Protein AF-A0A964J896-F1 (afdb_monomer_lite)

Secondary structure (DSSP, 8-state):
----------------------------------TTSHHHHHHHHHHH------------HHHHHHHHHHHHHHHHHHHHHHHHHHHHHHHHHHHHHHHHHHHHHHHHHHHHHHHHHHHHHHHHHHHHHHHHHHHHHHHHHHHHHHHHHHHHHHHHHHHHHHHTTT-

Radius of gyration: 56.25 Å; chains: 1; bounding box: 119×61×140 Å

pLDDT: mean 82.75, std 18.99, range [43.81, 98.38]

Foldseek 3Di:
DDDDDDDDDDDDDDDDDDDDDDDPPPPPPPPPPPCPDPVNVVVVVVVVPPDPPPPPPPDPVVVVVVVVVVVVVVVVVVVVVVVVVVVVVVVVVVVVVVVVVVVVVVVVVVVVVVVVVVVVVVVVVVVVVVVVVVVVVVVVVVVVVVVVVVVVVVVVVVVVVVVVVVD

Sequence (167 aa):
MKKIKKKIKITHLKIKKFYDKKKNKKTLKSKNINQNSLISKIIRFQINFNPEFKFKFNFSLENYIKGFFDKIENFISHYKTLRKDEKRRLKLEQIEKERKDKIEKQKQNQKEEELKIKLKEQSLKEDIKLVKERSKDIKLFLRKEQAILRIEQAEKQKQFLQKLKLD

Structure (mmCIF, N/CA/C/O backbone):
data_AF-A0A964J896-F1
#
_entry.id   AF-A0A964J896-F1
#
loop_
_atom_site.group_PDB
_atom_site.id
_atom_site.type_symbol
_atom_site.label_atom_id
_atom_site.label_alt_id
_atom_site.label_comp_id
_atom_site.label_asym_id
_atom_site.label_entity_id
_atom_site.label_seq_id
_atom_site.pdbx_PDB_ins_code
_atom_site.Cartn_x
_atom_site.Cartn_y
_atom_site.Cartn_z
_atom_site.occupancy
_atom_site.B_iso_or_equiv
_atom_site.auth_seq_id
_atom_site.auth_comp_id
_atom_site.auth_asym_id
_atom_site.auth_atom_id
_atom_site.pdbx_PDB_model_num
ATOM 1 N N . MET A 1 1 ? 4.301 41.334 -15.926 1.00 46.75 1 MET A N 1
ATOM 2 C CA . MET A 1 1 ? 5.303 42.333 -16.398 1.00 46.75 1 MET A CA 1
ATOM 3 C C . MET A 1 1 ? 6.639 41.945 -15.757 1.00 46.75 1 MET A C 1
ATOM 5 O O . MET A 1 1 ? 6.603 41.577 -14.602 1.00 46.75 1 MET A O 1
ATOM 9 N N . LYS A 1 2 ? 7.823 41.904 -16.373 1.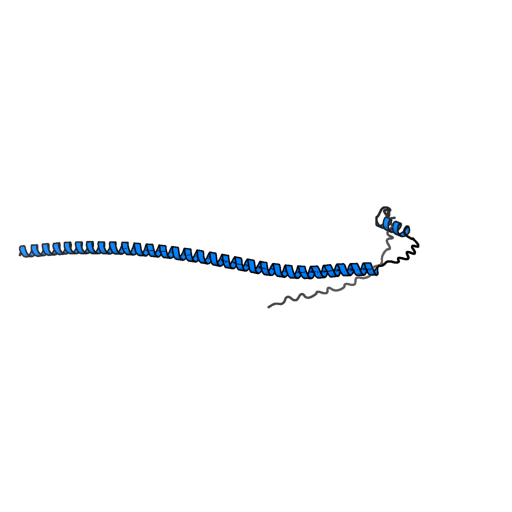00 43.81 2 LYS A N 1
ATOM 10 C CA . LYS A 1 2 ? 8.430 42.718 -17.432 1.00 43.81 2 LYS A CA 1
ATOM 11 C C . LYS A 1 2 ? 9.400 41.846 -18.257 1.00 43.81 2 LYS A C 1
ATOM 13 O O . LYS A 1 2 ? 10.128 41.030 -17.707 1.00 43.81 2 LYS A O 1
ATOM 18 N N . LYS A 1 3 ? 9.415 42.066 -19.577 1.00 46.97 3 LYS A N 1
ATOM 19 C CA . LYS A 1 3 ? 10.376 41.509 -20.545 1.00 46.97 3 LYS A CA 1
ATOM 20 C C . LYS A 1 3 ? 11.762 42.120 -20.307 1.00 46.97 3 LYS A C 1
ATOM 22 O O . LYS A 1 3 ? 11.886 43.344 -20.319 1.00 46.97 3 LYS A O 1
ATOM 27 N N . ILE A 1 4 ? 12.801 41.298 -20.169 1.00 53.16 4 ILE A N 1
ATOM 28 C CA . ILE A 1 4 ? 14.193 41.767 -20.133 1.00 53.16 4 ILE A CA 1
ATOM 29 C C . ILE A 1 4 ? 14.738 41.764 -21.566 1.00 53.16 4 ILE A C 1
ATOM 31 O O . ILE A 1 4 ? 15.050 40.723 -22.137 1.00 53.16 4 ILE A O 1
ATOM 35 N N . LYS A 1 5 ? 14.816 42.961 -22.158 1.00 53.91 5 LYS A N 1
ATOM 36 C CA . LYS A 1 5 ? 15.479 43.241 -23.438 1.00 53.91 5 LYS A CA 1
ATOM 37 C C . LYS A 1 5 ? 16.995 43.317 -23.207 1.00 53.91 5 LYS A C 1
ATOM 39 O O . LYS A 1 5 ? 17.449 44.248 -22.544 1.00 53.91 5 LYS A O 1
ATOM 44 N N . LYS A 1 6 ? 17.795 42.412 -23.782 1.00 53.81 6 LYS A N 1
ATOM 45 C CA . LYS A 1 6 ? 19.253 42.616 -23.894 1.00 53.81 6 LYS A CA 1
ATOM 46 C C . LYS A 1 6 ? 19.544 43.493 -25.116 1.00 53.81 6 LYS A C 1
ATOM 48 O O . LYS A 1 6 ? 19.471 43.037 -26.251 1.00 53.81 6 LYS A O 1
ATOM 53 N N . LYS A 1 7 ? 19.823 44.776 -24.860 1.00 53.44 7 LYS A N 1
ATOM 54 C CA . LYS A 1 7 ? 20.345 45.743 -25.837 1.00 53.44 7 LYS A CA 1
ATOM 55 C C . LYS A 1 7 ? 21.828 45.460 -26.092 1.00 53.44 7 LYS A C 1
ATOM 57 O O . LYS A 1 7 ? 22.626 45.454 -25.158 1.00 53.44 7 LYS A O 1
ATOM 62 N N . ILE A 1 8 ? 22.168 45.269 -27.361 1.00 53.69 8 ILE A N 1
ATOM 63 C CA . ILE A 1 8 ? 23.531 45.230 -27.895 1.00 53.69 8 ILE A CA 1
ATOM 64 C C . ILE A 1 8 ? 24.158 46.617 -27.686 1.00 53.69 8 ILE A C 1
ATOM 66 O O . ILE A 1 8 ? 23.594 47.617 -28.129 1.00 53.69 8 ILE A O 1
ATOM 70 N N . LYS A 1 9 ? 25.299 46.695 -26.991 1.00 49.94 9 LYS A N 1
ATOM 71 C CA . LYS A 1 9 ? 26.103 47.923 -26.901 1.00 49.94 9 LYS A CA 1
ATOM 72 C C . LYS A 1 9 ? 27.228 47.851 -27.926 1.00 49.94 9 LYS A C 1
ATOM 74 O O . LYS A 1 9 ? 28.199 47.127 -27.743 1.00 49.94 9 LYS A O 1
ATOM 79 N N . ILE A 1 10 ? 27.063 48.622 -28.993 1.00 54.34 10 ILE A N 1
ATOM 80 C CA . ILE A 1 10 ? 28.120 49.006 -29.925 1.00 54.34 10 ILE A CA 1
ATOM 81 C C . ILE A 1 10 ? 29.021 49.997 -29.183 1.00 54.34 10 ILE A C 1
ATOM 83 O O . ILE A 1 10 ? 28.542 51.033 -28.724 1.00 54.34 10 ILE A O 1
ATOM 87 N N . THR A 1 11 ? 30.311 49.695 -29.049 1.00 54.34 11 THR A N 1
ATOM 88 C CA . THR A 1 11 ? 31.300 50.643 -28.519 1.00 54.34 11 THR A CA 1
ATOM 89 C C . THR A 1 11 ? 32.288 51.027 -29.613 1.00 54.34 11 THR A C 1
ATOM 91 O O . THR A 1 11 ? 33.163 50.254 -29.985 1.00 54.34 11 THR A O 1
ATOM 94 N N . HIS A 1 12 ? 32.063 52.237 -30.123 1.00 54.75 12 HIS A N 1
ATOM 95 C CA . HIS A 1 12 ? 32.938 53.170 -30.833 1.00 54.75 12 HIS A CA 1
ATOM 96 C C . HIS A 1 12 ? 34.359 52.700 -31.191 1.00 54.75 12 HIS A C 1
ATOM 98 O O . HIS A 1 12 ? 35.247 52.605 -30.342 1.00 54.75 12 HIS A O 1
ATOM 104 N N . LEU A 1 13 ? 34.586 52.545 -32.498 1.00 50.66 13 LEU A N 1
ATOM 105 C CA . LEU A 1 13 ? 35.905 52.470 -33.119 1.00 50.66 13 LEU A CA 1
ATOM 106 C C . LEU A 1 13 ? 36.682 53.768 -32.854 1.00 50.66 13 LEU A C 1
ATOM 108 O O . LEU A 1 13 ? 36.345 54.826 -33.385 1.00 50.66 13 LEU A O 1
ATOM 112 N N . LYS A 1 14 ? 37.746 53.688 -32.051 1.00 53.59 14 LYS A N 1
ATOM 113 C CA . LYS A 1 14 ? 38.767 54.738 -31.972 1.00 53.59 14 LYS A CA 1
ATOM 114 C C . LYS A 1 14 ? 39.877 54.411 -32.963 1.00 53.59 14 LYS A C 1
ATOM 116 O O . LYS A 1 14 ? 40.747 53.591 -32.685 1.00 53.59 14 LYS A O 1
ATOM 121 N N . ILE A 1 15 ? 39.844 55.081 -34.110 1.00 55.25 15 ILE A N 1
ATOM 122 C CA . ILE A 1 15 ? 40.971 55.154 -35.040 1.00 55.25 15 ILE A CA 1
ATOM 123 C C . ILE A 1 15 ? 42.092 55.913 -34.321 1.00 55.25 15 ILE A C 1
ATOM 125 O O . ILE A 1 15 ? 41.935 57.091 -33.993 1.00 55.25 15 ILE A O 1
ATOM 129 N N . LYS A 1 16 ? 43.217 55.243 -34.050 1.00 50.69 16 LYS A N 1
ATOM 130 C CA . LYS A 1 16 ? 44.440 55.900 -33.576 1.00 50.69 16 LYS A CA 1
ATOM 131 C C . LYS A 1 16 ? 45.559 55.679 -34.589 1.00 50.69 16 LYS A C 1
ATOM 133 O O . LYS A 1 16 ? 45.789 54.571 -35.057 1.00 50.69 16 LYS A O 1
ATOM 138 N N . LYS A 1 17 ? 46.152 56.815 -34.946 1.00 45.34 17 LYS A N 1
ATOM 139 C CA . LYS A 1 17 ? 47.033 57.112 -36.074 1.00 45.34 17 LYS A CA 1
ATOM 140 C C . LYS A 1 17 ? 48.243 56.181 -36.190 1.00 45.34 17 LYS A C 1
ATOM 142 O O . LYS A 1 17 ? 48.816 55.758 -35.189 1.00 45.34 17 LYS A O 1
ATOM 147 N N . PHE A 1 18 ? 48.627 55.955 -37.444 1.00 50.53 18 PHE A N 1
ATOM 148 C CA . PHE A 1 18 ? 49.901 55.392 -37.866 1.00 50.53 18 PHE A CA 1
ATOM 149 C C . PHE A 1 18 ? 51.065 56.167 -37.245 1.00 50.53 18 PHE A C 1
ATOM 151 O O . PHE A 1 18 ? 51.149 57.388 -37.374 1.00 50.53 18 PHE A O 1
ATOM 158 N N . TYR A 1 19 ? 51.980 55.428 -36.625 1.00 54.94 19 TYR A N 1
ATOM 159 C CA . TYR A 1 19 ? 53.342 55.873 -36.388 1.00 54.94 19 TYR A CA 1
ATOM 160 C C . TYR A 1 19 ? 54.264 54.786 -36.923 1.00 54.94 19 TYR A C 1
ATOM 162 O O . TYR A 1 19 ? 54.462 53.747 -36.292 1.00 54.94 19 TYR A O 1
ATOM 170 N N . ASP A 1 20 ? 54.805 55.027 -38.112 1.00 54.59 20 ASP A N 1
ATOM 171 C CA . ASP A 1 20 ? 55.945 54.284 -38.622 1.00 54.59 20 ASP A CA 1
ATOM 172 C C . ASP A 1 20 ? 57.120 54.452 -37.664 1.00 54.59 20 ASP A C 1
ATOM 174 O O . ASP A 1 20 ? 57.540 55.580 -37.388 1.00 54.59 20 ASP A O 1
ATOM 178 N N . LYS A 1 21 ? 57.686 53.335 -37.189 1.00 49.75 21 LYS A N 1
ATOM 179 C CA . LYS A 1 21 ? 59.121 53.259 -36.891 1.00 49.75 21 LYS A CA 1
ATOM 180 C C . LYS A 1 21 ? 59.626 51.829 -36.679 1.00 49.75 21 LYS A C 1
ATOM 182 O O . LYS A 1 21 ? 59.246 51.128 -35.750 1.00 49.75 21 LYS A O 1
ATOM 187 N N . LYS A 1 22 ? 60.628 51.535 -37.514 1.00 49.06 22 LYS A N 1
ATOM 188 C CA . LYS A 1 22 ? 61.752 50.596 -37.369 1.00 49.06 22 LYS A CA 1
ATOM 189 C C . LYS A 1 22 ? 61.471 49.104 -37.584 1.00 49.06 22 LYS A C 1
ATOM 191 O O . LYS A 1 22 ? 61.070 48.357 -36.698 1.00 49.06 22 LYS A O 1
ATOM 196 N N . LYS A 1 23 ? 61.868 48.668 -38.790 1.00 53.06 23 LYS A N 1
ATOM 197 C CA . LYS A 1 23 ? 62.303 47.305 -39.123 1.00 53.06 23 LYS A CA 1
ATOM 198 C C . LYS A 1 23 ? 63.321 46.817 -38.087 1.00 53.06 23 LYS A C 1
ATOM 200 O O . LYS A 1 23 ? 64.515 47.066 -38.223 1.00 53.06 23 LYS A O 1
ATOM 205 N N . ASN A 1 24 ? 62.863 46.042 -37.115 1.00 48.81 24 ASN A N 1
ATOM 206 C CA . ASN A 1 24 ? 63.732 45.080 -36.460 1.00 48.81 24 ASN A CA 1
ATOM 207 C C . ASN A 1 24 ? 63.807 43.871 -37.393 1.00 48.81 24 ASN A C 1
ATOM 209 O O . ASN A 1 24 ? 62.859 43.088 -37.480 1.00 48.81 24 ASN A O 1
ATOM 213 N N . LYS A 1 25 ? 64.921 43.738 -38.129 1.00 53.50 25 LYS A N 1
ATOM 214 C CA . LYS A 1 25 ? 65.310 42.458 -38.732 1.00 53.50 25 LYS A CA 1
ATOM 215 C C . LYS A 1 25 ? 65.372 41.456 -37.581 1.00 53.50 25 LYS A C 1
ATOM 217 O O . LYS A 1 25 ? 66.358 41.413 -36.851 1.00 53.50 25 LYS A O 1
ATOM 222 N N . LYS A 1 26 ? 64.304 40.676 -37.385 1.00 52.22 26 LYS A N 1
ATOM 223 C CA . LYS A 1 26 ? 64.402 39.441 -36.615 1.00 52.22 26 LYS A CA 1
ATOM 224 C C . LYS A 1 26 ? 65.458 38.631 -37.341 1.00 52.22 26 LYS A C 1
ATOM 226 O O . LYS A 1 26 ? 65.265 38.262 -38.497 1.00 52.22 26 LYS A O 1
ATOM 231 N N . THR A 1 27 ? 66.591 38.432 -36.686 1.00 48.22 27 THR A N 1
ATOM 232 C CA . THR A 1 27 ? 67.542 37.413 -37.087 1.00 48.22 27 THR A CA 1
ATOM 233 C C . THR A 1 27 ? 66.729 36.139 -37.285 1.00 48.22 27 THR A C 1
ATOM 235 O O . THR A 1 27 ? 66.041 35.672 -36.370 1.00 48.22 27 THR A O 1
ATOM 238 N N . LEU A 1 28 ? 66.709 35.629 -38.517 1.00 49.47 28 LEU A N 1
ATOM 239 C CA . LEU A 1 28 ? 66.287 34.264 -38.784 1.00 49.47 28 LEU A CA 1
ATOM 240 C C . LEU A 1 28 ? 67.302 33.408 -38.038 1.00 49.47 28 LEU A C 1
ATOM 242 O O . LEU A 1 28 ? 68.351 33.060 -38.568 1.00 49.47 28 LEU A O 1
ATOM 246 N N . LYS A 1 29 ? 67.031 33.145 -36.756 1.00 47.78 29 LYS A N 1
ATOM 247 C CA . LYS A 1 29 ? 67.679 32.053 -36.051 1.00 47.78 29 LYS A CA 1
ATOM 248 C C . LYS A 1 29 ? 67.450 30.853 -36.954 1.00 47.78 29 LYS A C 1
ATOM 250 O O . LYS A 1 29 ? 66.290 30.514 -37.200 1.00 47.78 29 LYS A O 1
ATOM 255 N N . SER A 1 30 ? 68.531 30.286 -37.486 1.00 54.38 30 SER A N 1
ATOM 256 C CA . SER A 1 30 ? 68.506 28.951 -38.065 1.00 54.38 30 SER A CA 1
ATOM 257 C C . SER A 1 30 ? 67.836 28.074 -37.016 1.00 54.38 30 SER A C 1
ATOM 259 O O . SER A 1 30 ? 68.406 27.788 -35.962 1.00 54.38 30 SER A O 1
ATOM 261 N N . LYS A 1 31 ? 66.547 27.787 -37.210 1.00 56.06 31 LYS A N 1
ATOM 262 C CA . LYS A 1 31 ? 65.879 26.794 -36.390 1.00 56.06 31 LYS A CA 1
ATOM 263 C C . LYS A 1 31 ? 66.589 25.514 -36.776 1.00 56.06 31 LYS A C 1
ATOM 265 O O . LYS A 1 31 ? 66.564 25.161 -37.950 1.00 56.06 31 LYS A O 1
ATOM 270 N N . ASN A 1 32 ? 67.206 24.841 -35.810 1.00 58.28 32 ASN A N 1
ATOM 271 C CA . ASN A 1 32 ? 67.567 23.441 -35.963 1.00 58.28 32 ASN A CA 1
ATOM 272 C C . ASN A 1 32 ? 66.264 22.701 -36.282 1.00 58.28 32 ASN A C 1
ATOM 274 O O . ASN A 1 32 ? 65.478 22.379 -35.389 1.00 58.28 32 ASN A O 1
ATOM 278 N N . ILE A 1 33 ? 65.966 22.559 -37.576 1.00 58.91 33 ILE A N 1
ATOM 279 C CA . ILE A 1 33 ? 64.817 21.816 -38.067 1.00 58.91 33 ILE A CA 1
ATOM 280 C C . ILE A 1 33 ? 65.124 20.401 -37.640 1.00 58.91 33 ILE A C 1
ATOM 282 O O . ILE A 1 33 ? 66.061 19.788 -38.145 1.00 58.91 33 ILE A O 1
ATOM 286 N N . ASN A 1 34 ? 64.391 19.932 -36.635 1.00 59.53 34 ASN A N 1
ATOM 287 C CA . ASN A 1 34 ? 64.612 18.624 -36.066 1.00 59.53 34 ASN A CA 1
ATOM 288 C C . ASN A 1 34 ? 64.365 17.610 -37.186 1.00 59.53 34 ASN A C 1
ATOM 290 O O . ASN A 1 34 ? 63.214 17.332 -37.554 1.00 59.53 34 ASN A O 1
ATOM 294 N N . GLN A 1 35 ? 65.456 17.121 -37.778 1.00 62.22 35 GLN A N 1
ATOM 295 C CA . GLN A 1 35 ? 65.409 16.269 -38.957 1.00 62.22 35 GLN A CA 1
ATOM 296 C C . GLN A 1 35 ? 64.716 14.947 -38.633 1.00 62.22 35 GLN A C 1
ATOM 298 O O . GLN A 1 35 ? 64.347 14.246 -39.550 1.00 62.22 35 GLN A O 1
ATOM 303 N N . ASN A 1 36 ? 64.448 14.615 -37.370 1.00 64.50 36 ASN A N 1
ATOM 304 C CA . ASN A 1 36 ? 63.694 13.421 -36.987 1.00 64.50 36 ASN A CA 1
ATOM 305 C C . ASN A 1 36 ? 62.204 13.663 -36.697 1.00 64.50 36 ASN A C 1
ATOM 307 O O . ASN A 1 36 ? 61.512 12.728 -36.291 1.00 64.50 36 ASN A O 1
ATOM 311 N N . SER A 1 37 ? 61.686 14.875 -36.927 1.00 77.38 37 SER A N 1
ATOM 312 C CA . SER A 1 37 ? 60.254 15.160 -36.771 1.00 77.38 37 SER A CA 1
ATOM 313 C C . SER A 1 37 ? 59.399 14.328 -37.736 1.00 77.38 37 SER A C 1
ATOM 315 O O . SER A 1 37 ? 59.788 14.085 -38.880 1.00 77.38 37 SER A O 1
ATOM 317 N N . LEU A 1 38 ? 58.213 13.906 -37.281 1.00 78.62 38 LEU A N 1
ATOM 318 C CA . LEU A 1 38 ? 57.270 13.121 -38.088 1.00 78.62 38 LEU A CA 1
ATOM 319 C C . LEU A 1 38 ? 56.931 13.829 -39.403 1.00 78.62 38 LEU A C 1
ATOM 321 O O . LEU A 1 38 ? 56.947 13.198 -40.450 1.00 78.62 38 LEU A O 1
ATOM 325 N N . ILE A 1 39 ? 56.754 15.154 -39.368 1.00 80.69 39 ILE A N 1
ATOM 326 C CA . ILE A 1 39 ? 56.547 15.979 -40.564 1.00 80.69 39 ILE A CA 1
ATOM 327 C C . ILE A 1 39 ? 57.721 15.832 -41.542 1.00 80.69 39 ILE A C 1
ATOM 329 O O . ILE A 1 39 ? 57.506 15.606 -42.726 1.00 80.69 39 ILE A O 1
ATOM 333 N N . SER A 1 40 ? 58.969 15.900 -41.070 1.00 81.69 40 SER A N 1
ATOM 334 C CA . SER A 1 40 ? 60.142 15.768 -41.943 1.00 81.69 40 SER A CA 1
ATOM 335 C C . SER A 1 40 ? 60.317 14.339 -42.483 1.00 81.69 40 SER A C 1
ATOM 337 O O . SER A 1 40 ? 60.836 14.145 -43.582 1.00 81.69 40 SER A O 1
ATOM 339 N N . LYS A 1 41 ? 59.872 13.311 -41.746 1.00 83.25 41 LYS A N 1
ATOM 340 C CA . LYS A 1 41 ? 59.810 11.921 -42.238 1.00 83.25 41 LYS A CA 1
ATOM 341 C C . LYS A 1 41 ? 58.722 11.743 -43.296 1.00 83.25 41 LYS A C 1
ATOM 343 O O . LYS A 1 41 ? 58.999 11.120 -44.309 1.00 83.25 41 LYS A O 1
ATOM 348 N N . ILE A 1 42 ? 57.549 12.347 -43.105 1.00 81.88 42 ILE A N 1
ATOM 349 C CA . ILE A 1 42 ? 56.443 12.336 -44.074 1.00 81.88 42 ILE A CA 1
ATOM 350 C C . ILE A 1 42 ? 56.846 13.062 -45.358 1.00 81.88 42 ILE A C 1
ATOM 352 O O . ILE A 1 42 ? 56.653 12.520 -46.436 1.00 81.88 42 ILE A O 1
ATOM 356 N N . ILE A 1 43 ? 57.469 14.238 -45.255 1.00 78.56 43 ILE A N 1
ATOM 357 C CA . ILE A 1 43 ? 57.922 15.006 -46.425 1.00 78.56 43 ILE A CA 1
ATOM 358 C C . ILE A 1 43 ? 59.007 14.243 -47.196 1.00 78.56 43 ILE A C 1
ATOM 360 O O . ILE A 1 43 ? 58.931 14.154 -48.416 1.00 78.56 43 ILE A O 1
ATOM 364 N N . ARG A 1 44 ? 59.996 13.641 -46.516 1.00 82.75 44 ARG A N 1
ATOM 365 C CA . ARG A 1 44 ? 60.998 12.800 -47.199 1.00 82.75 44 ARG A CA 1
ATOM 366 C C . ARG A 1 44 ? 60.389 11.549 -47.791 1.00 82.75 44 ARG A C 1
ATOM 368 O O . ARG A 1 44 ? 60.743 11.208 -48.905 1.00 82.75 44 ARG A O 1
ATOM 375 N N . PHE A 1 45 ? 59.481 10.894 -47.074 1.00 80.56 45 PHE A N 1
ATOM 376 C CA . PHE A 1 45 ? 58.742 9.765 -47.612 1.00 80.56 45 PHE A CA 1
ATOM 377 C C . PHE A 1 45 ? 58.017 10.194 -48.887 1.00 80.56 45 PHE A C 1
ATOM 379 O O . PHE A 1 45 ? 58.249 9.581 -49.906 1.00 80.56 45 PHE A O 1
ATOM 386 N N . GLN A 1 46 ? 57.282 11.306 -48.890 1.00 72.69 46 GLN A N 1
ATOM 387 C CA . GLN A 1 46 ? 56.570 11.819 -50.064 1.00 72.69 46 GLN A CA 1
ATOM 388 C C . GLN A 1 46 ? 57.497 12.182 -51.241 1.00 72.69 46 GLN A C 1
ATOM 390 O O . GLN A 1 46 ? 57.154 11.906 -52.381 1.00 72.69 46 GLN A O 1
ATOM 395 N N . ILE A 1 47 ? 58.679 12.754 -50.981 1.00 71.19 47 ILE A N 1
ATOM 396 C CA . ILE A 1 47 ? 59.677 13.068 -52.022 1.00 71.19 47 ILE A CA 1
ATOM 397 C C . ILE A 1 47 ? 60.335 11.793 -52.579 1.00 71.19 47 ILE A C 1
ATOM 399 O O . ILE A 1 47 ? 60.586 11.707 -53.776 1.00 71.19 47 ILE A O 1
ATOM 403 N N . ASN A 1 48 ? 60.605 10.796 -51.729 1.00 73.56 48 ASN A N 1
ATOM 404 C CA . ASN A 1 48 ? 61.177 9.505 -52.136 1.00 73.56 48 ASN A CA 1
ATOM 405 C C . ASN A 1 48 ? 60.131 8.595 -52.800 1.00 73.56 48 ASN A C 1
ATOM 407 O O . ASN A 1 48 ? 60.456 7.732 -53.609 1.00 73.56 48 ASN A O 1
ATOM 411 N N . PHE A 1 49 ? 58.864 8.798 -52.449 1.00 66.81 49 PHE A N 1
ATOM 412 C CA . PHE A 1 49 ? 57.683 8.176 -53.025 1.00 66.81 49 PHE A CA 1
ATOM 413 C C . PHE A 1 49 ? 57.160 9.091 -54.133 1.00 66.81 49 PHE A C 1
ATOM 415 O O . PHE A 1 49 ? 56.020 9.550 -54.083 1.00 66.81 49 PHE A O 1
ATOM 422 N N . ASN A 1 50 ? 58.010 9.358 -55.130 1.00 64.06 50 ASN A N 1
ATOM 423 C CA . ASN A 1 50 ? 57.640 10.025 -56.375 1.00 64.06 50 ASN A CA 1
ATOM 424 C C . ASN A 1 50 ? 57.747 9.015 -57.525 1.00 64.06 50 ASN A C 1
ATOM 426 O O . ASN A 1 50 ? 58.700 9.050 -58.303 1.00 64.06 50 ASN A O 1
ATOM 430 N N . PRO A 1 51 ? 56.842 8.032 -57.599 1.00 59.56 51 PRO A N 1
ATOM 431 C CA . PRO A 1 51 ? 56.950 6.958 -58.549 1.00 59.56 51 PRO A CA 1
ATOM 432 C C . PRO A 1 51 ? 56.066 7.354 -59.731 1.00 59.56 51 PRO A C 1
ATOM 434 O O . PRO A 1 51 ? 54.919 7.771 -59.561 1.00 59.56 51 PRO A O 1
ATOM 437 N N . GLU A 1 52 ? 56.550 7.191 -60.951 1.00 61.94 52 GLU A N 1
ATOM 438 C CA . GLU A 1 52 ? 55.707 7.268 -62.146 1.00 61.94 52 GLU A CA 1
ATOM 439 C C . GLU A 1 52 ? 54.777 6.039 -62.218 1.00 61.94 52 GLU A C 1
ATOM 441 O O . GLU A 1 52 ? 54.759 5.285 -63.191 1.00 61.94 52 GLU A O 1
ATOM 446 N N . PHE A 1 53 ? 54.023 5.770 -61.149 1.00 59.53 53 PHE A N 1
ATOM 447 C CA . PHE A 1 53 ? 53.129 4.636 -61.052 1.00 59.53 53 PHE A CA 1
ATOM 448 C C . PHE A 1 53 ? 51.931 4.858 -61.975 1.00 59.53 53 PHE A C 1
ATOM 450 O O . PHE A 1 53 ? 50.891 5.389 -61.589 1.00 59.53 53 PHE A O 1
ATOM 457 N N . LYS A 1 54 ? 52.053 4.374 -63.210 1.00 60.75 54 LYS A N 1
ATOM 458 C CA . LYS A 1 54 ? 50.923 4.125 -64.108 1.00 60.75 54 LYS A CA 1
ATOM 459 C C . LYS A 1 54 ? 50.170 2.880 -63.630 1.00 60.75 54 LYS A C 1
ATOM 461 O O . LYS A 1 54 ? 50.132 1.868 -64.328 1.00 60.75 54 LYS A O 1
ATOM 466 N N . PHE A 1 55 ? 49.589 2.917 -62.429 1.00 59.62 55 PHE A N 1
ATOM 467 C CA . PHE A 1 55 ? 48.684 1.852 -62.009 1.00 59.62 55 PHE A CA 1
ATOM 468 C C . PHE A 1 55 ? 47.425 1.923 -62.877 1.00 59.62 55 PHE A C 1
ATOM 470 O O . PHE A 1 55 ? 46.531 2.735 -62.639 1.00 59.62 55 PHE A O 1
ATOM 477 N N . LYS A 1 56 ? 47.335 1.061 -63.893 1.00 64.38 56 LYS A N 1
ATOM 478 C CA . LYS A 1 56 ? 46.062 0.745 -64.549 1.00 64.38 56 LYS A CA 1
ATOM 479 C C . LYS A 1 56 ? 45.262 -0.137 -63.598 1.00 64.38 56 LYS A C 1
ATOM 481 O O . LYS A 1 56 ? 45.222 -1.356 -63.741 1.00 64.38 56 LYS A O 1
ATOM 486 N N . PHE A 1 57 ? 44.689 0.479 -62.573 1.00 58.69 57 PHE A N 1
ATOM 487 C CA . PHE A 1 57 ? 43.792 -0.213 -61.669 1.00 58.69 57 PHE A CA 1
ATOM 488 C C . PHE A 1 57 ? 42.504 -0.560 -62.412 1.00 58.69 57 PHE A C 1
ATOM 490 O O . PHE A 1 57 ? 41.612 0.272 -62.550 1.00 58.69 57 PHE A O 1
ATOM 497 N N . ASN A 1 58 ? 42.388 -1.807 -62.856 1.00 59.84 58 ASN A N 1
ATOM 498 C CA . ASN A 1 58 ? 41.109 -2.375 -63.263 1.00 59.84 58 ASN A CA 1
ATOM 499 C C . ASN A 1 58 ? 40.338 -2.776 -61.995 1.00 59.84 58 ASN A C 1
ATOM 501 O O . ASN A 1 58 ? 40.109 -3.951 -61.719 1.00 59.84 58 ASN A O 1
ATOM 505 N N . PHE A 1 59 ? 40.069 -1.806 -61.122 1.00 59.72 59 PHE A N 1
ATOM 506 C CA . PHE A 1 59 ? 39.352 -2.084 -59.892 1.00 59.72 59 PHE A CA 1
ATOM 507 C C . PHE A 1 59 ? 37.889 -2.357 -60.242 1.00 59.72 59 PHE A C 1
ATOM 509 O O . PHE A 1 59 ? 37.208 -1.485 -60.779 1.00 59.72 59 PHE A O 1
ATOM 516 N N . SER A 1 60 ? 37.351 -3.494 -59.803 1.00 69.44 60 SER A N 1
ATOM 517 C CA . SER A 1 60 ? 35.904 -3.690 -59.662 1.00 69.44 60 SER A CA 1
ATOM 518 C C . SER A 1 60 ? 35.348 -2.847 -58.495 1.00 69.44 60 SER A C 1
ATOM 520 O O . SER A 1 60 ? 34.620 -3.353 -57.638 1.00 69.44 60 SER A O 1
ATOM 522 N N . LEU A 1 61 ? 35.751 -1.571 -58.416 1.00 76.00 61 LEU A N 1
ATOM 523 C CA . LEU A 1 61 ? 35.351 -0.587 -57.407 1.00 76.00 61 LEU A CA 1
ATOM 524 C C . LEU A 1 61 ? 33.831 -0.499 -57.332 1.00 76.00 61 LEU A C 1
ATOM 526 O O . LEU A 1 61 ? 33.288 -0.367 -56.248 1.00 76.00 61 LEU A O 1
ATOM 530 N N . GLU A 1 62 ? 33.148 -0.660 -58.460 1.00 80.62 62 GLU A N 1
ATOM 531 C CA . GLU A 1 62 ? 31.692 -0.676 -58.532 1.00 80.62 62 GLU A CA 1
ATOM 532 C C . GLU A 1 62 ? 31.065 -1.798 -57.690 1.00 80.62 62 GLU A C 1
ATOM 534 O O . GLU A 1 62 ? 30.188 -1.532 -56.872 1.00 80.62 62 GLU A O 1
ATOM 539 N N . ASN A 1 63 ? 31.581 -3.029 -57.775 1.00 85.31 63 ASN A N 1
ATOM 540 C CA . ASN A 1 63 ? 31.101 -4.147 -56.952 1.00 85.31 63 ASN A CA 1
ATOM 541 C C . ASN A 1 63 ? 31.424 -3.944 -55.462 1.00 85.31 63 ASN A C 1
ATOM 543 O O . ASN A 1 63 ? 30.626 -4.305 -54.597 1.00 85.31 63 ASN A O 1
ATOM 547 N N . TYR A 1 64 ? 32.576 -3.339 -55.155 1.00 86.69 64 TYR A N 1
ATOM 548 C CA . TYR A 1 64 ? 32.968 -3.011 -53.782 1.00 86.69 64 TYR A CA 1
ATOM 549 C C . TYR A 1 64 ? 32.086 -1.908 -53.176 1.00 86.69 64 TYR A C 1
ATOM 551 O O . TYR A 1 64 ? 31.619 -2.036 -52.045 1.00 86.69 64 TYR A O 1
ATOM 559 N N . ILE A 1 65 ? 31.819 -0.848 -53.941 1.00 86.12 65 ILE A N 1
ATOM 560 C CA . ILE A 1 65 ? 30.957 0.272 -53.551 1.00 86.12 65 ILE A CA 1
ATOM 561 C C . ILE A 1 65 ? 29.512 -0.213 -53.390 1.00 86.12 65 ILE A C 1
ATOM 563 O O . ILE A 1 65 ? 28.862 0.140 -52.407 1.00 86.12 65 ILE A O 1
ATOM 567 N N . LYS A 1 66 ? 29.031 -1.087 -54.282 1.00 88.88 66 LYS A N 1
ATOM 568 C CA . LYS A 1 66 ? 27.715 -1.725 -54.162 1.00 88.88 66 LYS A CA 1
ATOM 569 C C . LYS A 1 66 ? 27.599 -2.541 -52.871 1.00 88.88 66 LYS A C 1
ATOM 571 O O . LYS A 1 66 ? 26.739 -2.251 -52.047 1.00 88.88 66 LYS A O 1
ATOM 576 N N . GLY A 1 67 ? 28.540 -3.457 -52.618 1.00 93.06 67 GLY A N 1
ATOM 577 C CA . GLY A 1 67 ? 28.552 -4.248 -51.381 1.00 93.06 67 GLY A CA 1
ATOM 578 C C . GLY A 1 67 ? 28.734 -3.412 -50.104 1.00 93.06 67 GLY A C 1
ATOM 579 O O . GLY A 1 67 ? 28.311 -3.825 -49.023 1.00 93.06 67 GLY A O 1
ATOM 580 N N . PHE A 1 68 ? 29.351 -2.232 -50.202 1.00 92.31 68 PHE A N 1
ATOM 581 C CA . PHE A 1 68 ? 29.440 -1.267 -49.106 1.00 92.31 68 PHE A CA 1
ATOM 582 C C . PHE A 1 68 ? 28.086 -0.608 -48.808 1.00 92.31 68 PHE A C 1
ATOM 584 O O . PHE A 1 68 ? 27.679 -0.565 -47.644 1.00 92.31 68 PHE A O 1
ATOM 591 N N . PHE A 1 69 ? 27.362 -0.151 -49.832 1.00 94.62 69 PHE A N 1
ATOM 592 C CA . PHE A 1 69 ? 26.022 0.412 -49.649 1.00 94.62 69 PHE A CA 1
ATOM 593 C C . PHE A 1 69 ? 25.013 -0.632 -49.169 1.00 94.62 69 PHE A C 1
ATOM 595 O O . PHE A 1 69 ? 24.265 -0.336 -48.239 1.00 94.62 69 PHE A O 1
ATOM 602 N N . ASP A 1 70 ? 25.074 -1.866 -49.675 1.00 94.62 70 ASP A N 1
ATOM 603 C CA . ASP A 1 70 ? 24.214 -2.964 -49.213 1.00 94.62 70 ASP A CA 1
ATOM 604 C C . ASP A 1 70 ? 24.404 -3.233 -47.703 1.00 94.62 70 ASP A C 1
ATOM 606 O O . ASP A 1 70 ? 23.449 -3.456 -46.956 1.00 94.62 70 ASP A O 1
ATOM 610 N N . LYS A 1 71 ? 25.645 -3.155 -47.197 1.00 95.62 71 LYS A N 1
ATOM 611 C CA . LYS A 1 71 ? 25.932 -3.283 -45.753 1.00 95.62 71 LYS A CA 1
ATOM 612 C C . LYS A 1 71 ? 25.351 -2.130 -44.937 1.00 95.62 71 LYS A C 1
ATOM 614 O O . LYS A 1 71 ? 24.817 -2.362 -43.852 1.00 95.62 71 LYS A O 1
ATOM 619 N N . ILE A 1 72 ? 25.456 -0.902 -45.441 1.00 93.62 72 ILE A N 1
ATOM 620 C CA . ILE A 1 72 ? 24.887 0.280 -44.782 1.00 93.62 72 ILE A CA 1
ATOM 621 C C . ILE A 1 72 ? 23.362 0.194 -44.762 1.00 93.62 72 ILE A C 1
ATOM 623 O O . ILE A 1 72 ? 22.750 0.487 -43.735 1.00 93.62 72 ILE A O 1
ATOM 627 N N . GLU A 1 73 ? 22.742 -0.245 -45.852 1.00 95.06 73 GLU A N 1
ATOM 628 C CA . GLU A 1 73 ? 21.295 -0.417 -45.931 1.00 95.06 73 GLU A CA 1
ATOM 629 C C . GLU A 1 73 ? 20.801 -1.460 -44.924 1.00 95.06 73 GLU A C 1
ATOM 631 O O . GLU A 1 73 ? 19.885 -1.180 -44.142 1.00 95.06 73 GLU A O 1
ATOM 636 N N . ASN A 1 74 ? 21.474 -2.610 -44.855 1.00 95.69 74 ASN A N 1
ATOM 637 C CA . ASN A 1 74 ? 21.186 -3.643 -43.863 1.00 95.69 74 ASN A CA 1
ATOM 638 C C . ASN A 1 74 ? 21.320 -3.110 -42.428 1.00 95.69 74 ASN A C 1
ATOM 640 O O . ASN A 1 74 ? 20.437 -3.334 -41.596 1.00 95.69 74 ASN A O 1
ATOM 644 N N . PHE A 1 75 ? 22.375 -2.340 -42.141 1.00 96.56 75 PHE A N 1
ATOM 645 C CA . PHE A 1 75 ? 22.576 -1.719 -40.831 1.00 96.56 75 PHE A CA 1
ATOM 646 C C . PHE A 1 75 ? 21.470 -0.711 -40.484 1.00 96.56 75 PHE A C 1
ATOM 648 O O . PHE A 1 75 ? 20.925 -0.736 -39.379 1.00 96.56 75 PHE A O 1
ATOM 655 N N . ILE A 1 76 ? 21.089 0.156 -41.426 1.00 95.44 76 ILE A N 1
ATOM 656 C CA . ILE A 1 76 ? 20.016 1.142 -41.234 1.00 95.44 76 ILE A CA 1
ATOM 657 C C . ILE A 1 76 ? 18.672 0.440 -41.017 1.00 95.44 76 ILE A C 1
ATOM 659 O O . ILE A 1 76 ? 17.886 0.868 -40.163 1.00 95.44 76 ILE A O 1
ATOM 663 N N . SER A 1 77 ? 18.395 -0.623 -41.773 1.00 95.94 77 SER A N 1
ATOM 664 C CA . SER A 1 77 ? 17.190 -1.439 -41.613 1.00 95.94 77 SER A CA 1
ATOM 665 C C . SER A 1 77 ? 17.133 -2.058 -40.214 1.00 95.94 77 SER A C 1
ATOM 667 O O . SER A 1 77 ? 16.153 -1.862 -39.488 1.00 95.94 77 SER A O 1
ATOM 669 N N . HIS A 1 78 ? 18.230 -2.682 -39.779 1.00 96.69 78 HIS A N 1
ATOM 670 C CA . HIS A 1 78 ? 18.342 -3.281 -38.452 1.00 96.69 78 HIS A CA 1
ATOM 671 C C . HIS A 1 78 ? 18.213 -2.249 -37.318 1.00 96.69 78 HIS A C 1
ATOM 673 O O . HIS A 1 78 ? 17.494 -2.456 -36.341 1.00 96.69 78 HIS A O 1
ATOM 679 N N . TYR A 1 79 ? 18.832 -1.076 -37.456 1.00 96.94 79 TYR A N 1
ATOM 680 C CA . TYR A 1 79 ? 18.667 0.007 -36.485 1.00 96.94 79 TYR A CA 1
ATOM 681 C C . TYR A 1 79 ? 17.202 0.458 -36.373 1.00 96.94 79 TYR A C 1
ATOM 683 O O . TYR A 1 79 ? 16.693 0.689 -35.273 1.00 96.94 79 TYR A O 1
ATOM 691 N N . LYS A 1 80 ? 16.486 0.565 -37.502 1.00 96.69 80 LYS A N 1
ATOM 692 C CA . LYS A 1 80 ? 15.063 0.938 -37.505 1.00 96.69 80 LYS A CA 1
ATOM 693 C C . LYS A 1 80 ? 14.201 -0.098 -36.781 1.00 96.69 80 LYS A C 1
ATOM 695 O O . LYS A 1 80 ? 13.254 0.312 -36.104 1.00 96.69 80 LYS A O 1
ATOM 700 N N . THR A 1 81 ? 14.493 -1.394 -36.914 1.00 96.94 81 THR A N 1
ATOM 701 C CA . THR A 1 81 ? 13.767 -2.447 -36.183 1.00 96.94 81 THR A CA 1
ATOM 702 C C . THR A 1 81 ? 14.070 -2.376 -34.691 1.00 96.94 81 THR A C 1
ATOM 704 O O . THR A 1 81 ? 13.137 -2.212 -33.905 1.00 96.94 81 THR A O 1
ATOM 707 N N . LEU A 1 82 ? 15.351 -2.331 -34.308 1.00 97.62 82 LEU A N 1
ATOM 708 C CA . LEU A 1 82 ? 15.769 -2.219 -32.905 1.00 97.62 82 LEU A CA 1
ATOM 709 C C . LEU A 1 82 ? 15.148 -1.001 -32.214 1.00 97.62 82 LEU A C 1
ATOM 711 O O . LEU A 1 82 ? 14.563 -1.118 -31.142 1.00 97.62 82 LEU A O 1
ATOM 715 N N . ARG A 1 83 ? 15.168 0.165 -32.865 1.00 96.88 83 ARG A N 1
ATOM 716 C CA . ARG A 1 83 ? 14.569 1.391 -32.320 1.00 96.88 83 ARG A CA 1
ATOM 717 C C . ARG A 1 83 ? 13.060 1.263 -32.089 1.00 96.88 83 ARG A C 1
ATOM 719 O O . ARG A 1 83 ? 12.522 1.878 -31.165 1.00 96.88 83 ARG A O 1
ATOM 726 N N . LYS A 1 84 ? 12.339 0.532 -32.947 1.00 96.94 84 LYS A N 1
ATOM 727 C CA . LYS A 1 84 ? 10.901 0.270 -32.753 1.00 96.94 84 LYS A CA 1
ATOM 728 C C . LYS A 1 84 ? 10.680 -0.660 -31.562 1.00 96.94 84 LYS A C 1
ATOM 730 O O . LYS A 1 84 ? 9.770 -0.402 -30.773 1.00 96.94 84 LYS A O 1
ATOM 735 N N . ASP A 1 85 ? 11.512 -1.681 -31.416 1.00 97.00 85 ASP A N 1
ATOM 736 C CA . ASP A 1 85 ? 11.394 -2.657 -30.335 1.00 97.00 85 ASP A CA 1
ATOM 737 C C . ASP A 1 85 ? 11.783 -2.069 -28.976 1.00 97.00 85 ASP A C 1
ATOM 739 O O . ASP A 1 85 ? 11.052 -2.261 -28.007 1.00 97.00 85 ASP A O 1
ATOM 743 N N . GLU A 1 86 ? 12.816 -1.228 -28.901 1.00 96.50 86 GLU A N 1
ATOM 744 C CA . GLU A 1 86 ? 13.141 -0.475 -27.683 1.00 96.50 86 GLU A CA 1
ATOM 745 C C . GLU A 1 86 ? 11.988 0.433 -27.244 1.00 96.50 86 GLU A C 1
ATOM 747 O O . GLU A 1 86 ? 11.610 0.450 -26.072 1.00 96.50 86 GLU A O 1
ATOM 752 N N . LYS A 1 87 ? 11.354 1.146 -28.185 1.00 97.38 87 LYS A N 1
ATOM 753 C CA . LYS A 1 87 ? 10.167 1.961 -27.878 1.00 97.38 87 LYS A CA 1
ATOM 754 C C . LYS A 1 87 ? 9.011 1.120 -27.342 1.00 97.38 87 LYS A C 1
ATOM 756 O O . LYS A 1 87 ? 8.284 1.588 -26.468 1.00 97.38 87 LYS A O 1
ATOM 761 N N . ARG A 1 88 ? 8.803 -0.088 -27.875 1.00 97.50 88 ARG A N 1
ATOM 762 C CA . ARG A 1 88 ? 7.785 -1.023 -27.369 1.00 97.50 88 ARG A CA 1
ATOM 763 C C . ARG A 1 88 ? 8.140 -1.499 -25.964 1.00 97.50 88 ARG A C 1
ATOM 765 O O . ARG A 1 88 ? 7.284 -1.439 -25.088 1.00 97.50 88 ARG A O 1
ATOM 772 N N . ARG A 1 89 ? 9.398 -1.884 -25.736 1.00 97.62 89 ARG A N 1
ATOM 773 C CA . ARG A 1 89 ? 9.909 -2.323 -24.433 1.00 97.62 89 ARG A CA 1
ATOM 774 C C . ARG A 1 89 ? 9.703 -1.262 -23.354 1.00 97.62 89 ARG A C 1
ATOM 776 O O . ARG A 1 89 ? 9.145 -1.578 -22.312 1.00 97.62 89 ARG A O 1
ATOM 783 N N . LEU A 1 90 ? 10.061 -0.007 -23.631 1.00 97.69 90 LEU A N 1
ATOM 784 C CA . LEU A 1 90 ? 9.869 1.102 -22.688 1.00 97.69 90 LEU A CA 1
ATOM 785 C C . LEU A 1 90 ? 8.392 1.314 -22.326 1.00 97.69 90 LEU A C 1
ATOM 787 O O . LEU A 1 90 ? 8.070 1.530 -21.162 1.00 97.69 90 LEU A O 1
ATOM 791 N N . LYS A 1 91 ? 7.482 1.218 -23.305 1.00 97.56 91 LYS A N 1
ATOM 792 C CA . LYS A 1 91 ? 6.035 1.321 -23.050 1.00 97.56 91 LYS A CA 1
ATOM 793 C C . LYS A 1 91 ? 5.520 0.172 -22.184 1.00 97.56 91 LYS A C 1
ATOM 795 O O . LYS A 1 91 ? 4.730 0.407 -21.277 1.00 97.56 91 LYS A O 1
ATOM 800 N N . LEU A 1 92 ? 5.955 -1.057 -22.458 1.00 97.75 92 LEU A N 1
ATOM 801 C CA . LEU A 1 92 ? 5.567 -2.227 -21.665 1.00 97.75 92 LEU A CA 1
ATOM 802 C C . LEU A 1 92 ? 6.076 -2.113 -20.226 1.00 97.75 92 LEU A C 1
ATOM 804 O O . LEU A 1 92 ? 5.310 -2.333 -19.295 1.00 97.75 92 LEU A O 1
ATOM 808 N N . GLU A 1 93 ? 7.324 -1.682 -20.043 1.00 97.12 93 GLU A N 1
ATOM 809 C CA . GLU A 1 93 ? 7.909 -1.470 -18.718 1.00 97.12 93 GLU A CA 1
ATOM 810 C C . GLU A 1 93 ? 7.142 -0.408 -17.913 1.00 97.12 93 GLU A C 1
ATOM 812 O O . GLU A 1 93 ? 6.896 -0.592 -16.721 1.00 97.12 93 GLU A O 1
ATOM 817 N N . GLN A 1 94 ? 6.714 0.685 -18.556 1.00 97.88 94 GLN A N 1
ATOM 818 C CA . GLN A 1 94 ? 5.865 1.701 -17.922 1.00 97.88 94 GLN A CA 1
ATOM 819 C C . GLN A 1 94 ? 4.520 1.115 -17.476 1.00 97.88 94 GLN A C 1
ATOM 821 O O . GLN A 1 94 ? 4.129 1.294 -16.325 1.00 97.88 94 GLN A O 1
ATOM 826 N N . ILE A 1 95 ? 3.853 0.351 -18.345 1.00 97.88 95 ILE A N 1
ATOM 827 C CA . ILE A 1 95 ? 2.572 -0.298 -18.026 1.00 97.88 95 ILE A CA 1
ATOM 828 C C . ILE A 1 95 ? 2.730 -1.293 -16.867 1.00 97.88 95 ILE A C 1
ATOM 830 O O . ILE A 1 95 ? 1.868 -1.363 -15.990 1.00 97.88 95 ILE A O 1
ATOM 834 N N . GLU A 1 96 ? 3.813 -2.071 -16.840 1.00 97.44 96 GLU A N 1
ATOM 835 C CA . GLU A 1 96 ? 4.085 -3.007 -15.747 1.00 97.44 96 GLU A CA 1
ATOM 836 C C . GLU A 1 96 ? 4.322 -2.296 -14.414 1.00 97.44 96 GLU A C 1
ATOM 838 O O . GLU A 1 96 ? 3.778 -2.736 -13.398 1.00 97.44 96 GLU A O 1
ATOM 843 N N . LYS A 1 97 ? 5.085 -1.194 -14.410 1.00 98.06 97 LYS A N 1
ATOM 844 C CA . LYS A 1 97 ? 5.292 -0.366 -13.212 1.00 98.06 97 LYS A CA 1
ATOM 845 C C . LYS A 1 97 ? 3.970 0.205 -12.709 1.00 98.06 97 LYS A C 1
ATOM 847 O O . LYS A 1 97 ? 3.600 -0.055 -11.571 1.00 98.06 97 LYS A O 1
ATOM 852 N N . GLU A 1 98 ? 3.187 0.837 -13.582 1.00 97.88 98 GLU A N 1
ATOM 853 C CA . GLU A 1 98 ? 1.873 1.381 -13.216 1.00 97.88 98 GLU A CA 1
ATOM 854 C C . GLU A 1 98 ? 0.918 0.315 -12.658 1.00 97.88 98 GLU A C 1
ATOM 856 O O . GLU A 1 98 ? 0.150 0.581 -11.731 1.00 97.88 98 GLU A O 1
ATOM 861 N N . ARG A 1 99 ? 0.934 -0.903 -13.216 1.00 97.88 99 ARG A N 1
ATOM 862 C CA . ARG A 1 99 ? 0.132 -2.024 -12.701 1.00 97.88 99 ARG A CA 1
ATOM 863 C C . ARG A 1 99 ? 0.591 -2.449 -11.310 1.00 97.88 99 ARG A C 1
ATOM 865 O O . ARG A 1 99 ? -0.261 -2.647 -10.444 1.00 97.88 99 ARG A O 1
ATOM 872 N N . LYS A 1 100 ? 1.902 -2.582 -11.091 1.00 98.06 100 LYS A N 1
ATOM 873 C CA . LYS A 1 100 ? 2.469 -2.937 -9.781 1.00 98.06 100 LYS A CA 1
ATOM 874 C C . LYS A 1 100 ? 2.126 -1.885 -8.729 1.00 98.06 100 LYS A C 1
ATOM 876 O O . LYS A 1 100 ? 1.597 -2.255 -7.684 1.00 98.06 100 LYS A O 1
ATOM 881 N N . ASP A 1 101 ? 2.292 -0.606 -9.053 1.00 97.75 101 ASP A N 1
ATOM 882 C CA . ASP A 1 101 ? 1.985 0.507 -8.149 1.00 97.75 101 ASP A CA 1
ATOM 883 C C . ASP A 1 101 ? 0.497 0.530 -7.760 1.00 97.75 101 ASP A C 1
ATOM 885 O O . ASP A 1 101 ? 0.146 0.723 -6.594 1.00 97.75 101 ASP A O 1
ATOM 889 N N . LYS A 1 102 ? -0.410 0.270 -8.715 1.00 98.12 102 LYS A N 1
ATOM 890 C CA . LYS A 1 102 ? -1.855 0.165 -8.439 1.00 98.12 102 LYS A CA 1
ATOM 891 C C . LYS A 1 102 ? -2.183 -0.997 -7.504 1.00 98.12 102 LYS A C 1
ATOM 893 O O . LYS A 1 102 ? -2.978 -0.819 -6.584 1.00 98.12 102 LYS A O 1
ATOM 898 N N . ILE A 1 103 ? -1.581 -2.165 -7.729 1.00 97.81 103 ILE A N 1
ATOM 899 C CA . ILE A 1 103 ? -1.785 -3.350 -6.883 1.00 97.81 103 ILE A CA 1
ATOM 900 C C . ILE A 1 103 ? -1.264 -3.086 -5.468 1.00 97.81 103 ILE A C 1
ATOM 902 O O . ILE A 1 103 ? -1.936 -3.419 -4.492 1.00 97.81 103 ILE A O 1
ATOM 906 N N . GLU A 1 104 ? -0.084 -2.485 -5.338 1.00 98.06 104 GLU A N 1
ATOM 907 C CA . GLU A 1 104 ? 0.495 -2.164 -4.036 1.00 98.06 104 GLU A CA 1
ATOM 908 C C . GLU A 1 104 ? -0.363 -1.149 -3.277 1.00 98.06 104 GLU A C 1
ATOM 910 O O . GLU A 1 104 ? -0.705 -1.386 -2.117 1.00 98.06 104 GLU A O 1
ATOM 915 N N . LYS A 1 105 ? -0.817 -0.089 -3.953 1.00 98.25 105 LYS A N 1
ATOM 916 C CA . LYS A 1 105 ? -1.728 0.901 -3.370 1.00 98.25 105 LYS A CA 1
ATOM 917 C C . LYS A 1 105 ? -3.049 0.279 -2.913 1.00 98.25 105 LYS A C 1
ATOM 919 O O . LYS A 1 105 ? -3.529 0.588 -1.828 1.00 98.25 105 LYS A O 1
ATOM 924 N N . GLN A 1 106 ? -3.631 -0.626 -3.703 1.00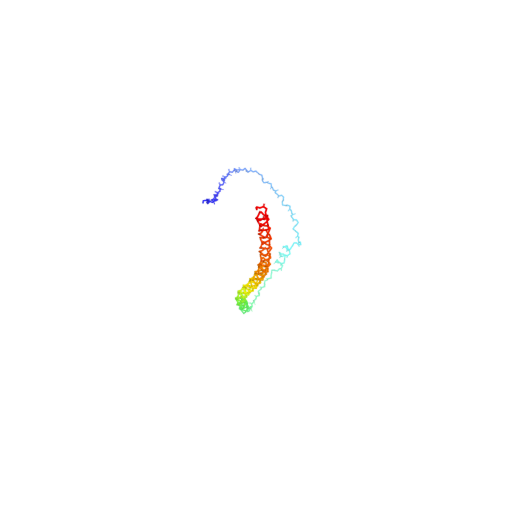 97.62 106 GLN A N 1
ATOM 925 C CA . GLN A 1 106 ? -4.842 -1.351 -3.303 1.00 97.62 106 GLN A CA 1
ATOM 926 C C . GLN A 1 106 ? -4.608 -2.208 -2.054 1.00 97.62 106 GLN A C 1
ATOM 928 O O . GLN A 1 106 ? -5.419 -2.168 -1.132 1.00 97.62 106 GLN A O 1
ATOM 933 N N . LYS A 1 107 ? -3.485 -2.934 -1.987 1.00 98.25 107 LYS A N 1
ATOM 934 C CA . LYS A 1 107 ? -3.123 -3.735 -0.807 1.00 98.25 107 LYS A CA 1
ATOM 935 C C . LYS A 1 107 ? -2.911 -2.874 0.438 1.00 98.25 107 L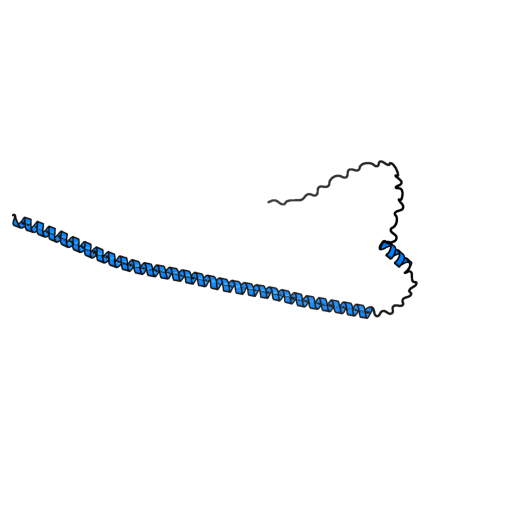YS A C 1
ATOM 937 O O . LYS A 1 107 ? -3.301 -3.288 1.525 1.00 98.25 107 LYS A O 1
ATOM 942 N N . GLN A 1 108 ? -2.284 -1.707 0.298 1.00 97.62 108 GLN A N 1
ATOM 943 C CA . GLN A 1 108 ? -2.102 -0.765 1.405 1.00 97.62 108 GLN A CA 1
ATOM 944 C C . GLN A 1 108 ? -3.455 -0.252 1.912 1.00 97.62 108 GLN A C 1
ATOM 946 O O . GLN A 1 108 ? -3.733 -0.376 3.101 1.00 97.62 108 GLN A O 1
ATOM 951 N N . ASN A 1 109 ? -4.333 0.200 1.011 1.00 97.88 109 ASN A N 1
ATOM 952 C CA . ASN A 1 109 ? -5.674 0.667 1.375 1.00 97.88 109 ASN A CA 1
ATOM 953 C C . ASN A 1 109 ? -6.494 -0.416 2.095 1.00 97.88 109 ASN A C 1
ATOM 955 O O . ASN A 1 109 ? -7.096 -0.137 3.127 1.00 97.88 109 ASN A O 1
ATOM 959 N N . GLN A 1 110 ? -6.475 -1.658 1.597 1.00 97.88 110 GLN A N 1
ATOM 960 C CA . GLN A 1 110 ? -7.174 -2.781 2.235 1.00 97.88 110 GLN A CA 1
ATOM 961 C C . GLN A 1 110 ? -6.676 -3.028 3.665 1.00 97.88 110 GLN A C 1
ATOM 963 O O . GLN A 1 110 ? -7.482 -3.187 4.579 1.00 97.88 110 GLN A O 1
ATOM 968 N N . LYS A 1 111 ? -5.354 -3.003 3.880 1.00 97.94 111 LYS A N 1
ATOM 969 C CA . LYS A 1 111 ? -4.765 -3.149 5.221 1.00 97.94 111 LYS A CA 1
ATOM 970 C C . LYS A 1 111 ? -5.165 -2.005 6.150 1.00 97.94 111 LYS A C 1
ATOM 972 O O . LYS A 1 111 ? -5.459 -2.239 7.319 1.00 97.94 111 LYS A O 1
ATOM 977 N N . GLU A 1 112 ? -5.177 -0.769 5.656 1.00 97.56 112 GLU A N 1
ATOM 978 C CA . GLU A 1 112 ? -5.612 0.386 6.448 1.00 97.56 112 GLU A CA 1
ATOM 979 C C . GLU A 1 112 ? -7.091 0.298 6.839 1.00 97.56 112 GLU A C 1
ATOM 981 O O . GLU A 1 112 ? -7.451 0.626 7.972 1.00 97.56 112 GLU A O 1
ATOM 986 N N . GLU A 1 113 ? -7.954 -0.136 5.922 1.00 97.69 113 GLU A N 1
ATOM 987 C CA . GLU A 1 113 ? -9.379 -0.346 6.189 1.00 97.69 113 GLU A CA 1
ATOM 988 C C . GLU A 1 113 ? -9.598 -1.450 7.226 1.00 97.69 113 GLU A C 1
ATOM 990 O O . GLU A 1 113 ? -10.346 -1.244 8.183 1.00 97.69 113 GLU A O 1
ATOM 995 N N . GLU A 1 114 ? -8.890 -2.572 7.104 1.00 97.88 114 GLU A N 1
ATOM 996 C CA . GLU A 1 114 ? -8.951 -3.678 8.061 1.00 97.88 114 GLU A CA 1
ATOM 997 C C . GLU A 1 114 ? -8.523 -3.237 9.471 1.00 97.88 114 GLU A C 1
ATOM 999 O O . GLU A 1 114 ? -9.212 -3.517 10.456 1.00 97.88 114 GLU A O 1
ATOM 1004 N N . LEU A 1 115 ? -7.439 -2.460 9.581 1.00 97.88 115 LEU A N 1
ATOM 1005 C CA . LEU A 1 115 ? -6.997 -1.890 10.857 1.00 97.88 115 LEU A CA 1
ATOM 1006 C C . LEU A 1 115 ? -8.035 -0.928 11.449 1.00 97.88 115 LEU A C 1
ATOM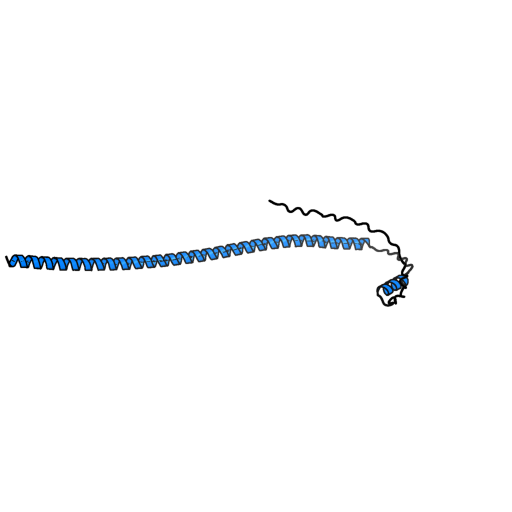 1008 O O . LEU A 1 115 ? -8.317 -0.989 12.648 1.00 97.88 115 LEU A O 1
ATOM 1012 N N . LYS A 1 116 ? -8.641 -0.065 10.624 1.00 98.00 116 LYS A N 1
ATOM 1013 C CA . LYS A 1 116 ? -9.705 0.855 11.066 1.00 98.00 116 LYS A CA 1
ATOM 1014 C C . LYS A 1 116 ? -10.935 0.101 11.565 1.00 98.00 116 LYS A C 1
ATOM 1016 O O . LYS A 1 116 ? -11.510 0.498 12.578 1.00 98.00 116 LYS A O 1
ATOM 1021 N N . ILE A 1 117 ? -11.343 -0.963 10.875 1.00 98.31 117 ILE A N 1
ATOM 1022 C CA . ILE A 1 117 ? -12.470 -1.808 11.291 1.00 98.31 117 ILE A CA 1
ATOM 1023 C C . ILE A 1 117 ? -12.151 -2.470 12.632 1.00 98.31 117 ILE A C 1
ATOM 1025 O O . ILE A 1 117 ? -12.939 -2.351 13.566 1.00 98.31 117 ILE A O 1
ATOM 1029 N N . LYS A 1 118 ? -10.962 -3.062 12.776 1.00 98.06 118 LYS A N 1
ATOM 1030 C CA . LYS A 1 118 ? -10.536 -3.716 14.019 1.00 98.06 118 LYS A CA 1
ATOM 1031 C C . LYS A 1 118 ? -10.534 -2.767 15.222 1.00 98.06 118 LYS A C 1
ATOM 1033 O O . LYS A 1 118 ? -10.994 -3.149 16.296 1.00 98.06 118 LYS A O 1
ATOM 1038 N N . LEU A 1 119 ? -10.062 -1.531 15.046 1.00 98.12 119 LEU A N 1
ATOM 1039 C CA . LEU A 1 119 ? -10.096 -0.510 16.101 1.00 98.12 119 LEU A CA 1
ATOM 1040 C C . LEU A 1 119 ? -11.534 -0.136 16.491 1.00 98.12 119 LEU A C 1
ATOM 1042 O O . LEU A 1 119 ? -11.839 -0.040 17.677 1.00 98.12 119 LEU A O 1
ATOM 1046 N N . LYS A 1 120 ? -12.434 0.017 15.511 1.00 98.00 120 LYS A N 1
ATOM 1047 C CA . LYS A 1 120 ? -13.860 0.281 15.773 1.00 98.00 120 LYS A CA 1
ATOM 1048 C C . LYS A 1 120 ? -14.541 -0.883 16.489 1.00 98.00 120 LYS A C 1
ATOM 1050 O O . LYS A 1 120 ? -15.349 -0.672 17.384 1.00 98.00 120 LYS A O 1
ATOM 1055 N N . GLU A 1 121 ? -14.228 -2.119 16.118 1.00 97.88 121 GLU A N 1
ATOM 1056 C CA . GLU A 1 121 ? -14.767 -3.291 16.810 1.00 97.88 121 GLU A CA 1
ATOM 1057 C C . GLU A 1 121 ? -14.301 -3.364 18.266 1.00 97.88 121 GLU A C 1
ATOM 1059 O O . GLU A 1 121 ? -15.080 -3.744 19.142 1.00 97.88 121 GLU A O 1
ATOM 1064 N N . GLN A 1 122 ? -13.044 -3.0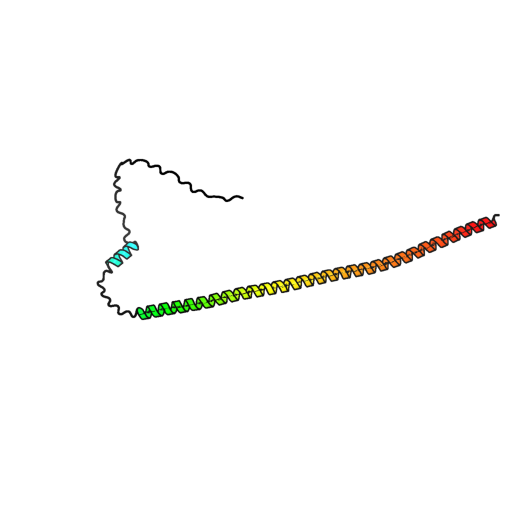03 18.535 1.00 97.88 122 GLN A N 1
ATOM 1065 C CA . GLN A 1 122 ? -12.517 -2.922 19.897 1.00 97.88 122 GLN A CA 1
ATOM 1066 C C . GLN A 1 122 ? -13.240 -1.845 20.709 1.00 97.88 122 GLN A C 1
ATOM 1068 O O . GLN A 1 122 ? -13.749 -2.165 21.784 1.00 97.88 122 GLN A O 1
ATOM 1073 N N . SER A 1 123 ? -13.389 -0.629 20.171 1.00 97.56 123 SER A N 1
ATOM 1074 C CA . SER A 1 123 ? -14.101 0.448 20.870 1.00 97.56 123 SER A CA 1
ATOM 1075 C C . SER A 1 123 ? -15.559 0.075 21.157 1.00 97.56 123 SER A C 1
ATOM 1077 O O . SER A 1 123 ? -16.030 0.239 22.277 1.00 97.56 123 SER A O 1
ATOM 1079 N N . LEU A 1 124 ? -16.260 -0.538 20.194 1.00 98.19 124 LEU A N 1
ATOM 1080 C CA . LEU A 1 124 ? -17.641 -0.998 20.392 1.00 98.19 124 LEU A CA 1
ATOM 1081 C C . LEU A 1 124 ? -17.752 -2.068 21.490 1.00 98.19 124 LEU A C 1
ATOM 1083 O O . LEU A 1 124 ? -18.707 -2.066 22.269 1.00 98.19 124 LEU A O 1
ATOM 1087 N N . LYS A 1 125 ? -16.788 -2.993 21.579 1.00 98.06 125 LYS A N 1
ATOM 1088 C CA . LYS A 1 125 ? -16.760 -4.011 22.645 1.00 98.06 125 LYS A CA 1
ATOM 1089 C C . LYS A 1 125 ? -16.554 -3.383 24.021 1.00 98.06 125 LYS A C 1
ATOM 1091 O O . LYS A 1 125 ? -17.208 -3.805 24.980 1.00 98.06 125 LYS A O 1
ATOM 1096 N N . GLU A 1 126 ? -15.669 -2.398 24.117 1.00 98.00 126 GLU A N 1
ATOM 1097 C CA . GLU A 1 126 ? -15.420 -1.646 25.349 1.00 98.00 126 GLU A CA 1
ATOM 1098 C C . GLU A 1 126 ? -16.659 -0.858 25.776 1.00 98.00 126 GLU A C 1
ATOM 1100 O O . GLU A 1 126 ? -17.087 -0.989 26.925 1.00 98.00 126 GLU A O 1
ATOM 1105 N N . ASP A 1 127 ? -17.313 -0.162 24.844 1.00 97.31 127 ASP A N 1
ATOM 1106 C CA . ASP A 1 127 ? -18.554 0.574 25.100 1.00 97.31 127 ASP A CA 1
ATOM 1107 C C . ASP A 1 127 ? -19.658 -0.344 25.640 1.00 97.31 127 ASP A C 1
ATOM 1109 O O . ASP A 1 127 ? -20.302 -0.040 26.648 1.00 97.31 127 ASP A O 1
ATOM 1113 N N . ILE A 1 128 ? -19.848 -1.520 25.030 1.00 98.19 128 ILE A N 1
ATOM 1114 C CA . ILE A 1 128 ? -20.828 -2.512 25.498 1.00 98.19 128 ILE A CA 1
ATOM 1115 C C . ILE A 1 128 ? -20.501 -2.980 26.922 1.00 98.19 128 ILE A C 1
ATOM 1117 O O . ILE A 1 128 ? -21.408 -3.151 27.745 1.00 98.19 128 ILE A O 1
ATOM 1121 N N . LYS A 1 129 ? -19.222 -3.219 27.230 1.00 98.12 129 LYS A N 1
ATOM 1122 C CA . LYS A 1 129 ? -18.793 -3.639 28.570 1.00 98.12 129 LYS A CA 1
ATOM 1123 C C . LYS A 1 129 ? -19.059 -2.537 29.599 1.00 98.12 129 LYS A C 1
ATOM 1125 O O . LYS A 1 129 ? -19.642 -2.817 30.646 1.00 98.12 129 LYS A O 1
ATOM 1130 N N . LEU A 1 130 ? -18.725 -1.299 29.257 1.00 98.12 130 LEU A N 1
ATOM 1131 C CA . LEU A 1 130 ? -18.906 -0.127 30.103 1.00 98.12 130 LEU A CA 1
ATOM 1132 C C . LEU A 1 130 ? -20.396 0.127 30.385 1.00 98.12 130 LEU A C 1
ATOM 1134 O O . LEU A 1 130 ? -20.791 0.341 31.531 1.00 98.12 130 LEU A O 1
ATOM 1138 N N . VAL A 1 131 ? -21.261 0.011 29.374 1.00 97.88 131 VAL A N 1
ATOM 1139 C CA . VAL A 1 131 ? -22.722 0.102 29.553 1.00 97.88 131 VAL A CA 1
ATOM 1140 C C . VAL A 1 131 ? -23.233 -0.988 30.497 1.00 97.88 131 VAL A C 1
ATOM 1142 O O . VAL A 1 131 ? -24.061 -0.707 31.369 1.00 97.88 131 VAL A O 1
ATOM 1145 N N . LYS A 1 132 ? -22.730 -2.225 30.381 1.00 98.06 132 LYS A N 1
ATOM 1146 C CA . LYS A 1 132 ? -23.099 -3.312 31.303 1.00 98.06 132 LYS A CA 1
ATOM 1147 C C . LYS A 1 132 ? -22.688 -2.993 32.739 1.00 98.06 132 LYS A C 1
ATOM 1149 O O . LYS A 1 132 ? -23.511 -3.184 33.633 1.00 98.06 132 LYS A O 1
ATOM 1154 N N . GLU A 1 133 ? -21.471 -2.503 32.959 1.00 97.94 133 GLU A N 1
ATOM 1155 C CA . GLU A 1 133 ? -20.976 -2.091 34.281 1.00 97.94 133 GLU A CA 1
ATOM 1156 C C . GLU A 1 133 ? -21.825 -0.952 34.859 1.00 97.94 133 GLU A C 1
ATOM 1158 O O . GLU A 1 133 ? -22.456 -1.140 35.899 1.00 97.94 133 GLU A O 1
ATOM 1163 N N . ARG A 1 134 ? -22.016 0.141 34.107 1.00 98.38 134 ARG A N 1
ATOM 1164 C CA . ARG A 1 134 ? -22.901 1.254 34.500 1.00 98.38 134 ARG A CA 1
ATOM 1165 C C . ARG A 1 134 ? -24.308 0.783 34.857 1.00 98.38 134 ARG A C 1
ATOM 1167 O O . ARG A 1 134 ? -24.868 1.223 35.854 1.00 98.38 134 ARG A O 1
ATOM 1174 N N . SER A 1 135 ? -24.893 -0.132 34.081 1.00 98.25 135 SER A N 1
ATOM 1175 C CA . SER A 1 135 ? -26.244 -0.640 34.360 1.00 98.25 135 SER A CA 1
ATOM 1176 C C . SER A 1 135 ? -26.324 -1.429 35.673 1.00 98.25 135 SER A C 1
ATOM 1178 O O . SER A 1 135 ? -27.346 -1.374 36.363 1.00 98.25 135 SER A O 1
ATOM 1180 N N . LYS A 1 136 ? -25.263 -2.163 36.034 1.00 98.12 136 LYS A N 1
ATOM 1181 C CA . LYS A 1 136 ? -25.178 -2.890 37.306 1.00 98.12 136 LYS A CA 1
ATOM 1182 C C . LYS A 1 136 ? -25.015 -1.916 38.465 1.00 98.12 136 LYS A C 1
ATOM 1184 O O . LYS A 1 136 ? -25.743 -2.046 39.449 1.00 98.12 136 LYS A O 1
ATOM 1189 N N . ASP A 1 137 ? -24.138 -0.933 38.308 1.00 98.00 137 ASP A N 1
ATOM 1190 C CA . ASP A 1 137 ? -23.860 0.075 39.329 1.00 98.00 137 ASP A CA 1
ATOM 1191 C C . ASP A 1 137 ? -25.089 0.939 39.607 1.00 98.00 137 ASP A C 1
ATOM 1193 O O . ASP A 1 137 ? -25.477 1.092 40.763 1.00 98.00 137 ASP A O 1
ATOM 1197 N N . ILE A 1 138 ? -25.788 1.396 38.563 1.00 97.81 138 ILE A N 1
ATOM 1198 C CA . ILE A 1 138 ? -27.050 2.140 38.697 1.00 97.81 138 ILE A CA 1
ATOM 1199 C C . ILE A 1 138 ? -28.097 1.300 39.438 1.00 97.81 138 ILE A C 1
ATOM 1201 O O . ILE A 1 138 ? -28.747 1.789 40.360 1.00 97.81 138 ILE A O 1
ATOM 1205 N N . LYS A 1 139 ? -28.256 0.014 39.093 1.00 98.00 139 LYS A N 1
ATOM 1206 C CA . LYS A 1 139 ? -29.203 -0.868 39.799 1.00 98.00 139 LYS A CA 1
ATOM 1207 C C . LYS A 1 139 ? -28.826 -1.060 41.267 1.00 98.00 139 LYS A C 1
ATOM 1209 O O . LYS A 1 139 ? -29.716 -1.122 42.114 1.00 98.00 139 LYS A O 1
ATOM 1214 N N . LEU A 1 140 ? -27.536 -1.198 41.571 1.00 98.25 140 LEU A N 1
ATOM 1215 C CA . LEU A 1 140 ? -27.055 -1.340 42.943 1.00 98.25 140 LEU A CA 1
ATOM 1216 C C . LEU A 1 140 ? -27.284 -0.055 43.743 1.00 98.25 140 LEU A C 1
ATOM 1218 O O . LEU A 1 140 ? -27.757 -0.130 44.876 1.00 98.25 140 LEU A O 1
ATOM 1222 N N . PHE A 1 141 ? -26.992 1.098 43.142 1.00 98.38 141 PHE A N 1
ATOM 1223 C CA . PHE A 1 141 ? -27.239 2.414 43.717 1.00 98.38 141 PHE A CA 1
ATOM 1224 C C . PHE A 1 141 ? -28.720 2.589 44.069 1.00 98.38 141 PHE A C 1
ATOM 1226 O O . PHE A 1 141 ? -29.042 2.816 45.230 1.00 98.38 141 PHE A O 1
ATOM 1233 N N . LEU A 1 142 ? -29.634 2.332 43.126 1.00 98.25 142 LEU A N 1
ATOM 1234 C CA . LEU A 1 142 ? -31.078 2.432 43.373 1.00 98.25 142 LEU A CA 1
ATOM 1235 C C . LEU A 1 142 ? -31.554 1.526 44.518 1.00 98.25 142 LEU A C 1
ATOM 1237 O O . LEU A 1 142 ? -32.390 1.938 45.318 1.00 98.25 142 LEU A O 1
ATOM 1241 N N . ARG A 1 143 ? -31.021 0.301 44.635 1.00 97.94 143 ARG A N 1
ATOM 1242 C CA . ARG A 1 143 ? -31.366 -0.594 45.755 1.00 97.94 143 ARG A CA 1
ATOM 1243 C C . ARG A 1 143 ? -30.910 -0.039 47.102 1.00 97.94 143 ARG A C 1
ATOM 1245 O O . ARG A 1 143 ? -31.657 -0.151 48.071 1.00 97.94 143 ARG A O 1
ATOM 1252 N N . LYS A 1 144 ? -29.705 0.533 47.163 1.00 98.25 144 LYS A N 1
ATOM 1253 C CA . LYS A 1 144 ? -29.160 1.145 48.382 1.00 98.25 144 LYS A CA 1
ATOM 1254 C C . LYS A 1 144 ? -29.975 2.368 48.790 1.00 98.25 144 LYS A C 1
ATOM 1256 O O . LYS A 1 144 ? -30.439 2.416 49.923 1.00 98.25 144 LYS A O 1
ATOM 1261 N N . GLU A 1 145 ? -30.236 3.276 47.855 1.00 97.62 145 GLU A N 1
ATOM 1262 C CA . GLU A 1 145 ? -31.042 4.478 48.104 1.00 97.62 145 GLU A CA 1
ATOM 1263 C C . GLU A 1 145 ? -32.455 4.126 48.588 1.00 97.62 145 GLU A C 1
ATOM 1265 O O . GLU A 1 145 ? -32.932 4.646 49.594 1.00 97.62 145 GLU A O 1
ATOM 1270 N N . GLN A 1 146 ? -33.114 3.154 47.949 1.00 97.19 146 GLN A N 1
ATOM 1271 C CA . GLN A 1 146 ? -34.424 2.688 48.409 1.00 97.19 146 GLN A CA 1
ATOM 1272 C C . GLN A 1 146 ? -34.379 2.034 49.797 1.00 97.19 146 GLN A C 1
ATOM 1274 O O . GLN A 1 146 ? -35.360 2.107 50.535 1.00 97.19 146 GLN A O 1
ATOM 1279 N N . ALA A 1 147 ? -33.296 1.337 50.152 1.00 97.75 147 ALA A N 1
ATOM 1280 C CA . ALA A 1 147 ? -33.142 0.760 51.485 1.00 97.75 147 ALA A CA 1
ATOM 1281 C C . ALA A 1 147 ? -33.000 1.859 52.548 1.00 97.75 147 ALA A C 1
ATOM 1283 O O . ALA A 1 147 ? -33.671 1.789 53.575 1.00 97.75 147 ALA A O 1
ATOM 1284 N N . ILE A 1 148 ? -32.208 2.894 52.262 1.00 97.62 148 ILE A N 1
ATOM 1285 C CA . ILE A 1 148 ? -32.028 4.059 53.138 1.00 97.62 148 ILE A CA 1
ATOM 1286 C C . ILE A 1 148 ? -33.370 4.765 53.369 1.00 97.62 148 ILE A C 1
ATOM 1288 O O . ILE A 1 148 ? -33.755 4.973 54.517 1.00 97.62 148 ILE A O 1
ATOM 1292 N N . LEU A 1 149 ? -34.140 5.024 52.306 1.00 97.81 149 LEU A N 1
ATOM 1293 C CA . LEU A 1 149 ? -35.463 5.652 52.420 1.00 97.81 149 LEU A CA 1
ATOM 1294 C C . LEU A 1 149 ? -36.439 4.843 53.289 1.00 97.81 149 LEU A C 1
ATOM 1296 O O . LEU A 1 149 ? -37.200 5.420 54.066 1.00 97.81 149 LEU A O 1
ATOM 1300 N N . ARG A 1 150 ? -36.418 3.505 53.192 1.00 97.50 150 ARG A N 1
ATOM 1301 C CA . ARG A 1 150 ? -37.264 2.641 54.037 1.00 97.50 150 ARG A CA 1
AT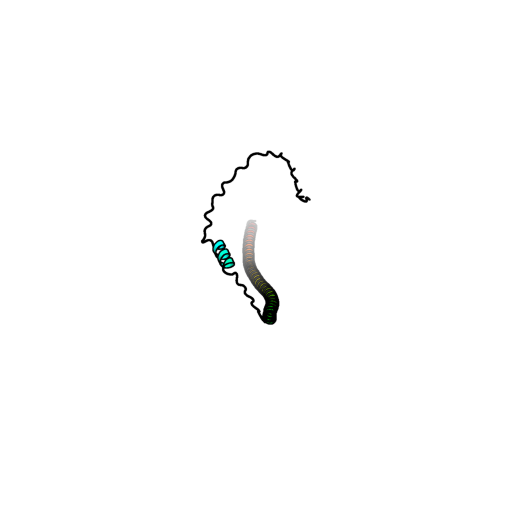OM 1302 C C . ARG A 1 150 ? -36.870 2.713 55.511 1.00 97.50 150 ARG A C 1
ATOM 1304 O O . ARG A 1 150 ? -37.756 2.714 56.363 1.00 97.50 150 ARG A O 1
ATOM 1311 N N . ILE A 1 151 ? -35.571 2.771 55.809 1.00 97.44 151 ILE A N 1
ATOM 1312 C CA . ILE A 1 151 ? -35.063 2.913 57.181 1.00 97.44 151 ILE A CA 1
ATOM 1313 C C . ILE A 1 151 ? -35.505 4.260 57.759 1.00 97.44 151 ILE A C 1
ATOM 1315 O O . ILE A 1 151 ? -36.121 4.292 58.823 1.00 97.44 151 ILE A O 1
ATOM 1319 N N . GLU A 1 152 ? -35.291 5.350 57.021 1.00 96.88 152 GLU A N 1
ATOM 1320 C CA . GLU A 1 152 ? -35.670 6.699 57.454 1.00 96.88 152 GLU A CA 1
ATOM 1321 C C . GLU A 1 152 ? -37.187 6.820 57.693 1.00 96.88 152 GLU A C 1
ATOM 1323 O O . GLU A 1 152 ? -37.639 7.406 58.681 1.00 96.88 152 GLU A O 1
ATOM 1328 N N . GLN A 1 153 ? -38.004 6.221 56.821 1.00 97.38 153 GLN A N 1
ATOM 1329 C CA . GLN A 1 153 ? -39.457 6.204 56.990 1.00 97.38 153 GLN A CA 1
ATOM 1330 C C . GLN A 1 153 ? -39.883 5.427 58.246 1.00 97.38 153 GLN A C 1
ATOM 1332 O O . GLN A 1 153 ? -40.763 5.889 58.978 1.00 97.38 153 GLN A O 1
ATOM 1337 N N . ALA A 1 154 ? -39.258 4.278 58.523 1.00 97.38 154 ALA A N 1
ATOM 1338 C CA . ALA A 1 154 ? -39.541 3.480 59.716 1.00 97.38 154 ALA A CA 1
ATOM 1339 C C . ALA A 1 154 ? -39.144 4.212 61.011 1.00 97.38 154 ALA A C 1
ATOM 1341 O O . ALA A 1 154 ? -39.873 4.148 62.005 1.00 97.38 154 ALA A O 1
ATOM 1342 N N . GLU A 1 155 ? -38.030 4.948 61.004 1.00 96.69 155 GLU A N 1
ATOM 1343 C CA . GLU A 1 155 ? -37.619 5.802 62.124 1.00 96.69 155 GLU A CA 1
ATOM 1344 C C . GLU A 1 155 ? -38.633 6.922 62.385 1.00 96.69 155 GLU A C 1
ATOM 1346 O O . GLU A 1 155 ? -39.075 7.091 63.526 1.00 96.69 155 GLU A O 1
ATOM 1351 N N . LYS A 1 156 ? -39.085 7.623 61.335 1.00 97.06 156 LYS A N 1
ATOM 1352 C CA . LYS A 1 156 ? -40.134 8.654 61.448 1.00 97.06 156 LYS A CA 1
ATOM 1353 C C . LYS A 1 156 ? -41.444 8.085 61.998 1.00 97.06 156 LYS A C 1
ATOM 1355 O O . LYS A 1 156 ? -42.048 8.688 62.884 1.00 97.06 156 LYS A O 1
ATOM 1360 N N . GLN A 1 157 ? -41.869 6.911 61.526 1.00 95.56 157 GLN A N 1
ATOM 1361 C CA . GLN A 1 157 ? -43.062 6.232 62.047 1.00 95.56 157 GLN A CA 1
ATOM 1362 C C . GLN A 1 157 ? -42.906 5.843 63.524 1.00 95.56 157 GLN A C 1
ATOM 1364 O O . GLN A 1 157 ? -43.826 6.071 64.309 1.00 95.56 157 GLN A O 1
ATOM 1369 N N . LYS A 1 158 ? -41.744 5.314 63.934 1.00 96.19 158 LYS A N 1
ATOM 1370 C CA . LYS A 1 158 ? -41.455 5.016 65.349 1.00 96.19 158 LYS A CA 1
ATOM 1371 C C . LYS A 1 158 ? -41.547 6.262 66.226 1.00 96.19 158 LYS A C 1
ATOM 1373 O O . LYS A 1 158 ? -42.184 6.207 67.275 1.00 96.19 158 LYS A O 1
ATOM 1378 N N . GLN A 1 159 ? -40.939 7.369 65.799 1.00 95.38 159 GLN A N 1
ATOM 1379 C CA . GLN A 1 159 ? -40.993 8.641 66.527 1.00 95.38 159 GLN A CA 1
ATOM 1380 C C . GLN A 1 159 ? -42.428 9.165 66.643 1.00 95.38 159 GLN A C 1
ATOM 1382 O O . GLN A 1 159 ? -42.830 9.636 67.704 1.00 95.38 159 GLN A O 1
ATOM 1387 N N . PHE A 1 160 ? -43.220 9.057 65.574 1.00 95.62 160 PHE A N 1
ATOM 1388 C CA . PHE A 1 160 ? -44.628 9.453 65.587 1.00 95.62 160 PHE A CA 1
ATOM 1389 C C . PHE A 1 160 ? -45.458 8.619 66.576 1.00 95.62 160 PHE A C 1
ATOM 1391 O O . PHE A 1 160 ? -46.177 9.178 67.400 1.00 95.62 160 PHE A O 1
ATOM 1398 N N . LEU A 1 161 ? -45.306 7.291 66.562 1.00 94.62 161 LEU A N 1
ATOM 1399 C CA . LEU A 1 161 ? -46.007 6.398 67.492 1.00 94.62 161 LEU A CA 1
ATOM 1400 C C . LEU A 1 161 ? -45.593 6.609 68.953 1.00 94.62 161 LEU A C 1
ATOM 1402 O O . LEU A 1 161 ? -46.409 6.408 69.845 1.00 94.62 161 LEU A O 1
ATOM 1406 N N . GLN A 1 162 ? -44.340 6.991 69.215 1.00 93.69 162 GLN A N 1
ATOM 1407 C CA . GLN A 1 162 ? -43.900 7.352 70.566 1.00 93.69 162 GLN A CA 1
ATOM 1408 C C . GLN A 1 162 ? -44.620 8.600 71.085 1.00 93.69 162 GLN A C 1
ATOM 1410 O O . GLN A 1 162 ? -45.019 8.606 72.244 1.00 93.69 162 GLN A O 1
ATOM 1415 N N . LYS A 1 163 ? -44.833 9.617 70.236 1.00 92.56 163 LYS A N 1
ATOM 1416 C CA . LYS A 1 163 ? -45.585 10.828 70.610 1.00 92.56 163 LYS A CA 1
ATOM 1417 C C . LYS A 1 163 ? -47.033 10.503 70.978 1.00 92.56 163 LYS A C 1
ATOM 1419 O O . LYS A 1 163 ? -47.473 10.892 72.046 1.00 92.56 163 LYS A O 1
ATOM 1424 N N . LEU A 1 164 ? -47.713 9.686 70.170 1.00 91.44 164 LEU A N 1
ATOM 1425 C CA . LEU A 1 164 ? -49.097 9.255 70.428 1.00 91.44 164 LEU A CA 1
ATOM 1426 C C . LEU A 1 164 ? -49.301 8.464 71.732 1.00 91.44 164 LEU A C 1
ATOM 1428 O O . LEU A 1 164 ? -50.437 8.277 72.140 1.00 91.44 164 LEU A O 1
ATOM 1432 N N . LYS A 1 165 ? -48.236 7.919 72.334 1.00 86.62 165 LYS A N 1
ATOM 1433 C CA . LYS A 1 165 ? -48.308 7.179 73.607 1.00 86.62 165 LYS A CA 1
ATOM 1434 C C . LYS A 1 165 ? -48.062 8.052 74.840 1.00 86.62 165 LYS A C 1
ATOM 1436 O O . LYS A 1 165 ? -48.232 7.556 75.950 1.00 86.62 165 LYS A O 1
ATOM 1441 N N . LEU A 1 166 ? -47.518 9.252 74.646 1.00 68.94 166 LEU A N 1
ATOM 1442 C CA . LEU A 1 166 ? -47.180 10.192 75.716 1.00 68.94 166 LEU A CA 1
ATOM 1443 C C . LEU A 1 166 ? -48.284 11.236 75.941 1.00 68.94 166 LEU A C 1
ATOM 1445 O O . LEU A 1 166 ? -48.298 11.847 77.007 1.00 68.94 166 LEU A O 1
ATOM 1449 N N . ASP A 1 167 ? -49.170 11.407 74.958 1.00 55.34 167 ASP A N 1
ATOM 1450 C CA . ASP A 1 167 ? -50.483 12.048 75.096 1.00 55.34 167 ASP A CA 1
ATOM 1451 C C . ASP A 1 167 ? -51.508 11.060 75.685 1.00 55.34 167 ASP A C 1
ATOM 1453 O O . ASP A 1 167 ? -52.378 11.507 76.467 1.00 55.34 167 ASP A O 1
#